Protein AF-A0AAW5N1T9-F1 (afdb_monomer_lite)

pLDDT: mean 84.05, std 14.13, range [43.34, 98.25]

Secondary structure (DSSP, 8-state):
-----PPPPHHHHHHHHHHHHHHHHHHGGGTT--BTTB-HHHHHHHHHHHHHT-HHHHH---HHHHHHHHHHHHHHHHHHHHHHHHHHHHHHHHHHHHHHHHH--

Organism: NCBI:txid376804

Foldseek 3Di:
DPPLPADFAPQLVVLCVVCVVVLCVVQCPPQVDQLLNDGSVVLLVVLSVVLRRDVVNVVDDDSVVNSVVSSVSSVVSSVVSNVVSVVVVVVVVVVVVVVVVVVVD

Structure (mmCIF, N/CA/C/O backbone):
data_AF-A0AAW5N1T9-F1
#
_entry.id   AF-A0AAW5N1T9-F1
#
loop_
_atom_site.group_PDB
_atom_site.id
_atom_site.type_symbol
_atom_site.label_atom_id
_atom_site.label_alt_id
_atom_site.label_comp_id
_atom_site.label_asym_id
_atom_site.label_entity_id
_atom_site.label_seq_id
_atom_site.pdbx_PDB_ins_code
_atom_site.Cartn_x
_atom_site.Cartn_y
_atom_site.Cartn_z
_atom_site.occupancy
_atom_site.B_iso_or_equiv
_atom_site.auth_seq_id
_atom_site.auth_comp_id
_atom_site.auth_asym_id
_atom_site.auth_atom_id
_atom_site.pdbx_PDB_model_num
ATOM 1 N N . MET A 1 1 ? 19.776 -3.291 -1.286 1.00 45.91 1 MET A N 1
ATOM 2 C CA . MET A 1 1 ? 18.376 -3.242 -0.818 1.00 45.91 1 MET A CA 1
ATOM 3 C C . MET A 1 1 ? 18.415 -3.469 0.684 1.00 45.91 1 MET A C 1
ATOM 5 O O . MET A 1 1 ? 18.843 -4.538 1.095 1.00 45.91 1 MET A O 1
ATOM 9 N N . ILE A 1 2 ? 18.126 -2.451 1.497 1.00 43.34 2 ILE A N 1
ATOM 10 C CA . ILE A 1 2 ? 18.080 -2.623 2.957 1.00 43.34 2 ILE A CA 1
ATOM 11 C C . ILE A 1 2 ? 16.842 -3.476 3.236 1.00 43.34 2 ILE A C 1
ATOM 13 O O . ILE A 1 2 ? 15.728 -3.034 2.952 1.00 43.34 2 ILE A O 1
ATOM 17 N N . ARG A 1 3 ? 17.032 -4.714 3.705 1.00 50.78 3 ARG A N 1
ATOM 18 C CA . ARG A 1 3 ? 15.927 -5.515 4.235 1.00 50.78 3 ARG A CA 1
ATOM 19 C C . ARG A 1 3 ? 15.434 -4.801 5.487 1.00 50.78 3 ARG A C 1
ATOM 21 O O . ARG A 1 3 ? 16.195 -4.577 6.421 1.00 50.78 3 ARG A O 1
ATOM 28 N N . ASN A 1 4 ? 14.186 -4.352 5.453 1.00 58.78 4 ASN A N 1
ATOM 29 C CA . ASN A 1 4 ? 13.527 -3.842 6.640 1.00 58.78 4 ASN A CA 1
ATOM 30 C C . ASN A 1 4 ? 13.079 -5.071 7.439 1.00 58.78 4 ASN A C 1
ATOM 32 O O . ASN A 1 4 ? 12.026 -5.637 7.162 1.00 58.78 4 ASN A O 1
ATOM 36 N N . ASP A 1 5 ? 13.899 -5.512 8.393 1.00 66.25 5 ASP A N 1
ATOM 37 C CA . ASP A 1 5 ? 13.651 -6.710 9.215 1.00 66.25 5 ASP A CA 1
ATOM 38 C C . ASP A 1 5 ? 12.534 -6.502 10.259 1.00 66.25 5 ASP A C 1
ATOM 40 O O . ASP A 1 5 ? 12.390 -7.263 11.219 1.00 66.25 5 ASP A O 1
ATOM 44 N N . ARG A 1 6 ? 11.714 -5.455 10.098 1.00 76.06 6 ARG A N 1
ATOM 45 C CA . ARG A 1 6 ? 10.567 -5.218 10.967 1.00 76.06 6 ARG A CA 1
ATOM 46 C C . ARG A 1 6 ? 9.513 -6.296 10.758 1.00 76.06 6 ARG A C 1
ATOM 48 O O . ARG A 1 6 ? 9.112 -6.614 9.637 1.00 76.06 6 ARG A O 1
ATOM 55 N N . LYS A 1 7 ? 9.014 -6.816 11.875 1.00 87.50 7 LYS A N 1
ATOM 56 C CA . LYS A 1 7 ? 7.864 -7.714 11.897 1.00 87.50 7 LYS A CA 1
ATOM 57 C C . LYS A 1 7 ? 6.629 -6.981 11.366 1.00 87.50 7 LYS A C 1
ATOM 59 O O . LYS A 1 7 ? 6.408 -5.823 11.708 1.00 87.50 7 LYS A O 1
ATOM 64 N N . ALA A 1 8 ? 5.832 -7.670 10.552 1.00 90.94 8 ALA A N 1
ATOM 65 C CA . ALA A 1 8 ? 4.559 -7.150 10.069 1.00 90.94 8 ALA A CA 1
ATOM 66 C C . ALA A 1 8 ? 3.588 -6.880 11.231 1.00 90.94 8 ALA A C 1
ATOM 68 O O . ALA A 1 8 ? 3.458 -7.690 12.154 1.00 90.94 8 ALA A O 1
ATOM 69 N N . SER A 1 9 ? 2.889 -5.752 11.155 1.00 95.31 9 SER A N 1
ATOM 70 C CA . SER A 1 9 ? 1.897 -5.325 12.132 1.00 95.31 9 SER A CA 1
ATOM 71 C C . SER A 1 9 ? 0.558 -6.020 11.908 1.00 95.31 9 SER A C 1
ATOM 73 O O . SER A 1 9 ? -0.086 -5.827 10.874 1.00 95.31 9 SER A O 1
ATOM 75 N N . SER A 1 10 ? 0.091 -6.787 12.897 1.00 94.88 10 SER A N 1
ATOM 76 C CA . SER A 1 10 ? -1.223 -7.443 12.832 1.00 94.88 10 SER A CA 1
ATOM 77 C C . SER A 1 10 ? -2.369 -6.437 12.697 1.00 94.88 10 SER A C 1
ATOM 79 O O . SER A 1 10 ? -3.337 -6.709 11.995 1.00 94.88 10 SER A O 1
ATOM 81 N N . LYS A 1 11 ? -2.251 -5.254 13.319 1.00 95.88 11 LYS A N 1
ATOM 82 C CA . LYS A 1 11 ? -3.251 -4.180 13.204 1.00 95.88 11 LYS A CA 1
ATOM 83 C C . LYS A 1 11 ? -3.367 -3.696 11.757 1.00 95.88 11 LYS A C 1
ATOM 85 O O . LYS A 1 11 ? -4.469 -3.602 11.226 1.00 95.88 11 LYS A O 1
ATOM 90 N N . VAL A 1 12 ? -2.230 -3.430 11.117 1.00 97.62 12 VAL A N 1
ATOM 91 C CA . VAL A 1 12 ? -2.191 -2.967 9.723 1.00 97.62 12 VAL A CA 1
ATOM 92 C C . VAL A 1 12 ? -2.673 -4.061 8.774 1.00 97.62 12 VAL A C 1
ATOM 94 O O . VAL A 1 12 ? -3.437 -3.773 7.861 1.00 97.62 12 VAL A O 1
ATOM 97 N N . LEU A 1 13 ? -2.300 -5.322 9.012 1.00 96.62 13 LEU A N 1
ATOM 98 C CA . LEU A 1 13 ? -2.803 -6.460 8.235 1.00 96.62 13 LEU A CA 1
ATOM 99 C C . LEU A 1 13 ? -4.330 -6.573 8.295 1.00 96.62 13 LEU A C 1
ATOM 101 O O . LEU A 1 13 ? -4.960 -6.781 7.263 1.00 96.62 13 LEU A O 1
ATOM 105 N N . LEU A 1 14 ? -4.934 -6.392 9.473 1.00 97.62 14 LEU A N 1
ATOM 106 C CA . LEU A 1 14 ? -6.392 -6.389 9.621 1.00 97.62 14 LEU A CA 1
ATOM 107 C C . LEU A 1 14 ? -7.044 -5.208 8.890 1.00 97.62 14 LEU A C 1
ATOM 109 O O . LEU A 1 14 ? -8.089 -5.387 8.268 1.00 97.62 14 LEU A O 1
ATOM 113 N N . MET A 1 15 ? -6.420 -4.026 8.917 1.00 97.75 15 MET A N 1
ATOM 114 C CA . MET A 1 15 ? -6.891 -2.862 8.157 1.00 97.75 15 MET A CA 1
ATOM 115 C C . MET A 1 15 ? -6.848 -3.121 6.644 1.00 97.75 15 MET A C 1
ATOM 117 O O . MET A 1 15 ? -7.814 -2.847 5.937 1.00 97.75 15 MET A O 1
ATOM 121 N N . ILE A 1 16 ? -5.759 -3.716 6.149 1.00 97.56 16 ILE A N 1
ATOM 122 C CA . ILE A 1 16 ? -5.628 -4.106 4.740 1.00 97.56 16 ILE A CA 1
ATOM 123 C C . ILE A 1 16 ? -6.666 -5.162 4.378 1.00 97.56 16 ILE A C 1
ATOM 125 O O . ILE A 1 16 ? -7.315 -5.017 3.352 1.00 97.56 16 ILE A O 1
ATOM 129 N N . ALA A 1 17 ? -6.865 -6.187 5.210 1.00 97.50 17 ALA A N 1
ATOM 130 C CA . ALA A 1 17 ? -7.863 -7.225 4.960 1.00 97.50 17 ALA A CA 1
ATOM 131 C C . ALA A 1 17 ? -9.283 -6.642 4.880 1.00 97.50 17 ALA A C 1
ATOM 133 O O . ALA A 1 17 ? -10.033 -6.975 3.969 1.00 97.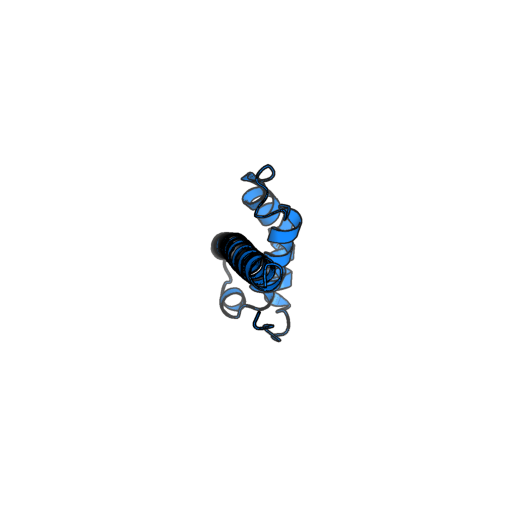50 17 ALA A O 1
ATOM 134 N N . LYS A 1 18 ? -9.628 -5.718 5.787 1.00 97.94 18 LYS A N 1
ATOM 135 C CA . LYS A 1 18 ? -10.908 -4.994 5.780 1.00 97.94 18 LYS A CA 1
ATOM 136 C C . LYS A 1 18 ? -11.108 -4.175 4.499 1.00 97.94 18 LYS A C 1
ATOM 138 O O . LYS A 1 18 ? -12.229 -4.069 4.013 1.00 97.94 18 LYS A O 1
ATOM 143 N N . LEU A 1 19 ? -10.042 -3.569 3.978 1.00 97.56 19 LEU A N 1
ATOM 144 C CA . LEU A 1 19 ? -10.091 -2.646 2.840 1.00 97.56 19 LEU A CA 1
ATOM 145 C C . LEU A 1 19 ? -9.635 -3.280 1.521 1.00 97.56 19 LEU A C 1
ATOM 147 O O . LEU A 1 19 ? -9.489 -2.558 0.536 1.00 97.56 19 LEU A O 1
ATOM 151 N N . TYR A 1 20 ? -9.404 -4.593 1.486 1.00 96.00 20 TYR A N 1
ATOM 152 C CA . TYR A 1 20 ? -8.678 -5.257 0.403 1.00 96.00 20 TYR A CA 1
ATOM 153 C C . TYR A 1 20 ? -9.306 -4.998 -0.965 1.00 96.00 20 TYR A C 1
ATOM 155 O O . TYR A 1 20 ? -8.616 -4.522 -1.863 1.00 96.00 20 TYR A O 1
ATOM 163 N N . ASP A 1 21 ? -10.616 -5.214 -1.096 1.00 95.12 21 ASP A N 1
ATOM 164 C CA . ASP A 1 21 ? -11.335 -5.017 -2.359 1.00 95.12 21 ASP A CA 1
ATOM 165 C C . ASP A 1 21 ? -11.236 -3.565 -2.830 1.00 95.12 21 ASP A C 1
ATOM 167 O O . ASP A 1 21 ? -10.887 -3.294 -3.975 1.00 95.12 21 ASP A O 1
ATOM 171 N N . ARG A 1 22 ? -11.421 -2.607 -1.915 1.00 95.25 22 ARG A N 1
ATOM 172 C CA . ARG A 1 22 ? -11.308 -1.175 -2.217 1.00 95.25 22 ARG A CA 1
ATOM 173 C C . ARG A 1 22 ? -9.891 -0.791 -2.640 1.00 95.25 22 ARG A C 1
ATOM 175 O O . ARG A 1 22 ? -9.718 0.002 -3.566 1.00 95.25 22 ARG A O 1
ATOM 182 N N . LEU A 1 23 ? -8.879 -1.311 -1.949 1.00 94.81 23 LEU A N 1
ATOM 183 C CA . LEU A 1 23 ? -7.477 -1.069 -2.277 1.00 94.81 23 LEU A CA 1
ATOM 184 C C . LEU A 1 23 ? -7.129 -1.674 -3.636 1.00 94.81 23 LEU A C 1
ATOM 186 O O . LEU A 1 23 ? -6.490 -0.993 -4.437 1.00 94.81 23 LEU A O 1
ATOM 190 N N . SER A 1 24 ? -7.579 -2.901 -3.899 1.00 90.94 24 SER A N 1
ATOM 191 C CA . SER A 1 24 ? -7.383 -3.608 -5.162 1.00 90.94 24 SER A CA 1
ATOM 192 C C . SER A 1 24 ? -8.051 -2.858 -6.314 1.00 90.94 24 SER A C 1
ATOM 194 O O . SER A 1 24 ? -7.388 -2.519 -7.289 1.00 90.94 24 SER A O 1
ATOM 196 N N . ASP A 1 25 ? -9.320 -2.477 -6.173 1.00 90.19 25 ASP A N 1
ATOM 197 C CA . ASP A 1 25 ? -10.078 -1.796 -7.223 1.00 90.19 25 ASP A CA 1
ATOM 198 C C . ASP A 1 25 ? -9.514 -0.414 -7.563 1.00 90.19 25 ASP A C 1
ATOM 200 O O . ASP A 1 25 ? -9.350 -0.070 -8.737 1.00 90.19 25 ASP A O 1
ATOM 204 N N . ILE A 1 26 ? -9.199 0.401 -6.549 1.00 87.38 26 ILE A N 1
ATOM 205 C CA . ILE A 1 26 ? -8.708 1.768 -6.774 1.00 87.38 26 ILE A CA 1
ATOM 206 C C . ILE A 1 26 ? -7.292 1.755 -7.352 1.00 87.38 26 ILE A C 1
ATOM 208 O O . ILE A 1 26 ? -6.969 2.596 -8.197 1.00 87.38 26 ILE A O 1
ATOM 212 N N . SER A 1 27 ? -6.459 0.819 -6.904 1.00 81.94 27 SER A N 1
ATOM 213 C CA . SER A 1 27 ? -5.081 0.687 -7.376 1.00 81.94 27 SER A CA 1
ATOM 214 C C . SER A 1 27 ? -5.029 0.102 -8.794 1.00 81.94 27 SER A C 1
ATOM 216 O O . SER A 1 27 ? -4.149 0.458 -9.575 1.00 81.94 27 SER A O 1
ATOM 218 N N . ALA A 1 28 ? -6.011 -0.715 -9.182 1.00 74.88 28 ALA A N 1
ATOM 219 C CA . ALA A 1 28 ? -6.059 -1.423 -10.459 1.00 74.88 28 ALA A CA 1
ATOM 220 C C . ALA A 1 28 ? -6.376 -0.565 -11.698 1.00 74.88 28 ALA A C 1
ATOM 222 O O . ALA A 1 28 ? -6.496 -1.109 -12.802 1.00 74.88 28 ALA A O 1
ATOM 223 N N . LYS A 1 29 ? -6.503 0.762 -11.557 1.00 65.94 29 LYS A N 1
ATOM 224 C CA . LYS A 1 29 ? -6.759 1.677 -12.687 1.00 65.94 29 LYS A CA 1
ATOM 225 C C . LYS A 1 29 ? -5.682 1.614 -13.778 1.00 65.94 29 LYS A C 1
ATOM 227 O O . LYS A 1 29 ? -5.993 1.891 -14.930 1.00 65.94 29 LYS A O 1
ATOM 232 N N . ASP A 1 30 ? -4.479 1.154 -13.435 1.00 57.50 30 ASP A N 1
ATOM 233 C CA . ASP A 1 30 ? -3.329 1.057 -14.340 1.00 57.50 30 ASP A CA 1
ATOM 234 C C . ASP A 1 30 ? -2.956 -0.396 -14.705 1.00 57.50 30 ASP A C 1
ATOM 236 O O . ASP A 1 30 ? -1.811 -0.668 -15.060 1.00 57.50 30 ASP A O 1
ATOM 240 N N . ARG A 1 31 ? -3.907 -1.349 -14.662 1.00 59.47 31 ARG A N 1
ATOM 241 C CA . ARG A 1 31 ? -3.676 -2.787 -14.962 1.00 59.47 31 ARG A CA 1
ATOM 242 C C . ARG A 1 31 ? -2.982 -3.085 -16.307 1.00 59.47 31 ARG A C 1
ATOM 244 O O . ARG A 1 31 ? -2.499 -4.193 -16.498 1.00 59.47 31 ARG A O 1
ATOM 251 N N . GLN A 1 32 ? -2.938 -2.129 -17.236 1.00 55.62 32 GLN A N 1
ATOM 252 C CA . GLN A 1 32 ? -2.290 -2.273 -18.547 1.00 55.62 32 GLN A CA 1
ATOM 253 C C . GLN A 1 32 ? -0.843 -1.746 -18.595 1.00 55.62 32 GLN A C 1
ATOM 255 O O . GLN A 1 32 ? -0.189 -1.863 -19.632 1.00 55.62 32 GLN A O 1
ATOM 260 N N . ILE A 1 33 ? -0.325 -1.158 -17.510 1.00 61.00 33 ILE A N 1
ATOM 261 C CA . ILE A 1 33 ? 1.018 -0.569 -17.469 1.00 61.00 33 ILE A CA 1
ATOM 262 C C . ILE A 1 33 ? 1.988 -1.541 -16.791 1.00 61.00 33 ILE A C 1
ATOM 264 O O . ILE A 1 33 ? 1.923 -1.766 -15.586 1.00 61.00 33 ILE A O 1
ATOM 268 N N . PHE A 1 34 ? 2.939 -2.074 -17.561 1.00 61.66 34 PHE A N 1
ATOM 269 C CA . PHE A 1 34 ? 4.059 -2.845 -17.019 1.00 61.66 34 PHE A CA 1
ATOM 270 C C . PHE A 1 34 ? 5.141 -1.907 -16.479 1.00 61.66 34 PHE A C 1
ATOM 272 O O . PHE A 1 34 ? 5.722 -1.108 -17.223 1.00 61.66 34 PHE A O 1
ATOM 279 N N . TYR A 1 35 ? 5.478 -2.040 -15.197 1.00 63.09 35 TYR A N 1
ATOM 280 C CA . TYR A 1 35 ? 6.554 -1.266 -14.580 1.00 63.09 35 TYR A CA 1
ATOM 281 C C . TYR A 1 35 ? 7.837 -2.085 -14.587 1.00 63.09 35 TYR A C 1
ATOM 283 O O . TYR A 1 35 ? 8.067 -2.922 -13.721 1.00 63.09 35 TYR A O 1
ATOM 291 N N . ALA A 1 36 ? 8.689 -1.837 -15.586 1.00 64.25 36 ALA A N 1
ATOM 292 C CA . ALA A 1 36 ? 9.962 -2.543 -15.749 1.00 64.25 36 ALA A CA 1
ATOM 293 C C . ALA A 1 36 ? 9.838 -4.083 -15.815 1.00 64.25 36 ALA A C 1
ATOM 295 O O . ALA A 1 36 ? 10.766 -4.787 -15.428 1.00 64.25 36 ALA A O 1
ATOM 296 N N . GLY A 1 37 ? 8.715 -4.586 -16.338 1.00 66.12 37 GLY A N 1
ATOM 297 C CA . GLY A 1 37 ? 8.436 -6.020 -16.466 1.00 66.12 37 GLY A CA 1
ATOM 298 C C . GLY A 1 37 ? 7.693 -6.641 -15.282 1.00 66.12 37 GLY A C 1
ATOM 299 O O . GLY A 1 37 ? 7.343 -7.809 -15.379 1.00 66.12 37 GLY A O 1
ATOM 300 N N . LEU A 1 38 ? 7.426 -5.882 -14.212 1.00 67.94 38 LEU A N 1
ATOM 301 C CA . LEU A 1 38 ? 6.534 -6.308 -13.133 1.00 67.94 38 LEU A CA 1
ATOM 302 C C . LEU A 1 38 ? 5.087 -5.992 -13.488 1.00 67.94 38 LEU A C 1
ATOM 304 O O . LEU A 1 38 ? 4.796 -4.925 -14.054 1.00 67.94 38 LEU A O 1
ATOM 308 N N . ASP A 1 39 ? 4.208 -6.929 -13.153 1.00 77.50 39 ASP A N 1
ATOM 309 C CA . ASP A 1 39 ? 2.778 -6.733 -13.288 1.00 77.50 39 ASP A CA 1
ATOM 310 C C . ASP A 1 39 ? 2.211 -5.950 -12.096 1.00 77.50 39 ASP A C 1
ATOM 312 O O . ASP A 1 39 ? 2.902 -5.536 -11.159 1.00 77.50 39 ASP A O 1
ATOM 316 N N . TYR A 1 40 ? 0.921 -5.663 -12.182 1.00 83.06 40 TYR A N 1
ATOM 317 C CA . TYR A 1 40 ? 0.215 -4.924 -11.154 1.00 83.06 40 TYR A CA 1
ATOM 318 C C . TYR A 1 40 ? 0.131 -5.688 -9.817 1.00 83.06 40 TYR A C 1
ATOM 320 O O . TYR A 1 40 ? 0.213 -5.061 -8.756 1.00 83.06 40 TYR A O 1
ATOM 328 N N . GLU A 1 41 ? -0.035 -7.013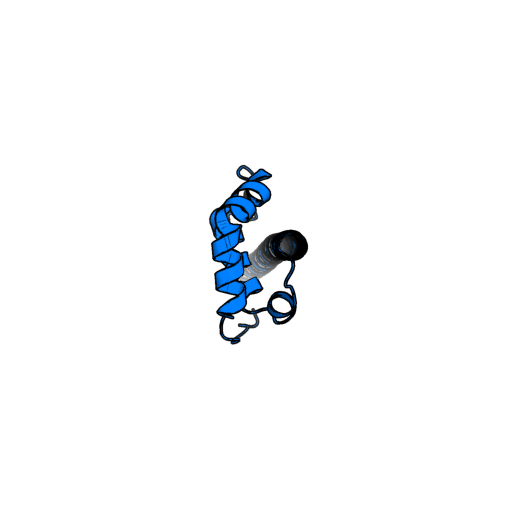 -9.859 1.00 86.88 41 GLU A N 1
ATOM 329 C CA . GLU A 1 41 ? -0.222 -7.855 -8.672 1.00 86.88 41 GLU A CA 1
ATOM 330 C C . GLU A 1 41 ? 1.056 -7.890 -7.830 1.00 86.88 41 GLU A C 1
ATOM 332 O O . GLU A 1 41 ? 0.989 -7.698 -6.611 1.00 86.88 41 GLU A O 1
ATOM 337 N N . ASP A 1 42 ? 2.216 -7.980 -8.483 1.00 87.12 42 ASP A N 1
ATOM 338 C CA . ASP A 1 42 ? 3.531 -7.899 -7.844 1.00 87.12 42 ASP A CA 1
ATOM 339 C C . ASP A 1 42 ? 3.707 -6.581 -7.070 1.00 87.12 42 ASP A C 1
ATOM 341 O O . ASP A 1 42 ? 4.115 -6.557 -5.903 1.00 87.12 42 ASP A O 1
ATOM 345 N N . ILE A 1 43 ? 3.369 -5.453 -7.705 1.00 89.56 43 ILE A N 1
ATOM 346 C CA . ILE A 1 43 ? 3.504 -4.115 -7.105 1.00 89.56 43 ILE A CA 1
ATOM 347 C C . ILE A 1 43 ? 2.545 -3.961 -5.925 1.00 89.56 43 ILE A C 1
ATOM 349 O O . ILE A 1 43 ? 2.898 -3.367 -4.899 1.00 89.56 43 ILE A O 1
ATOM 353 N N . PHE A 1 44 ? 1.324 -4.472 -6.064 1.00 92.38 44 PHE A N 1
ATOM 354 C CA . PHE A 1 44 ? 0.323 -4.427 -5.010 1.00 92.38 44 PHE A CA 1
ATOM 355 C C . PHE A 1 44 ? 0.767 -5.251 -3.794 1.00 92.38 44 PHE A C 1
ATOM 357 O O . PHE A 1 44 ? 0.743 -4.744 -2.668 1.00 92.38 44 PHE A O 1
ATOM 364 N N . GLN A 1 45 ? 1.267 -6.469 -4.009 1.00 92.19 45 GLN A N 1
ATOM 365 C CA . GLN A 1 45 ? 1.773 -7.332 -2.944 1.00 92.19 45 GLN A CA 1
ATOM 366 C C . GLN A 1 45 ? 3.003 -6.733 -2.242 1.00 92.19 45 GLN A C 1
ATOM 368 O O . GLN A 1 45 ? 3.048 -6.705 -1.009 1.00 92.19 45 GLN A O 1
ATOM 373 N N . ASP A 1 46 ? 3.971 -6.187 -2.987 1.00 92.3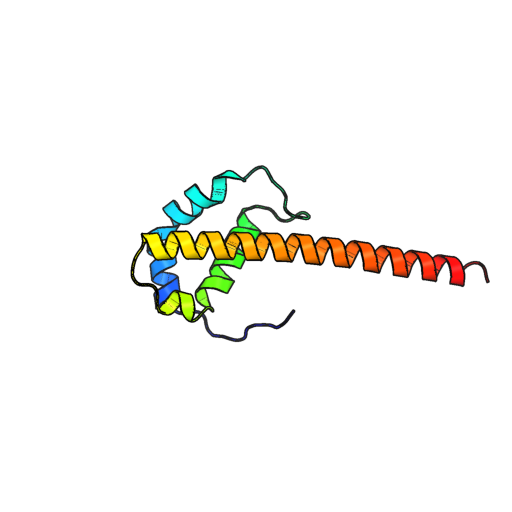1 46 ASP A N 1
ATOM 374 C CA . ASP A 1 46 ? 5.137 -5.508 -2.395 1.00 92.31 46 ASP A CA 1
ATOM 375 C C . ASP A 1 46 ? 4.715 -4.274 -1.580 1.00 92.31 46 ASP A C 1
ATOM 377 O O . ASP A 1 46 ? 5.265 -3.986 -0.511 1.00 92.31 46 ASP A O 1
ATOM 381 N N . THR A 1 47 ? 3.674 -3.570 -2.034 1.00 94.75 47 THR A N 1
ATOM 382 C CA . THR A 1 47 ? 3.094 -2.452 -1.284 1.00 94.75 47 THR A CA 1
ATOM 383 C C . THR A 1 47 ? 2.483 -2.921 0.033 1.00 94.75 47 THR A C 1
ATOM 385 O O . THR A 1 47 ? 2.767 -2.305 1.061 1.00 94.75 47 THR A O 1
ATOM 388 N N . ILE A 1 48 ? 1.715 -4.018 0.042 1.00 95.94 48 ILE A N 1
ATOM 389 C CA . ILE A 1 48 ? 1.173 -4.613 1.276 1.00 95.94 48 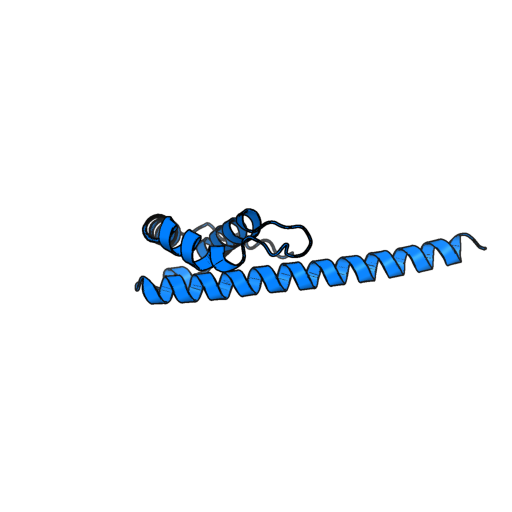ILE A CA 1
ATOM 390 C C . ILE A 1 48 ? 2.306 -4.911 2.258 1.00 95.94 48 ILE A C 1
ATOM 392 O O . ILE A 1 48 ? 2.261 -4.446 3.395 1.00 95.94 48 ILE A O 1
ATOM 396 N N . ILE A 1 49 ? 3.351 -5.617 1.814 1.00 94.69 49 ILE A N 1
ATOM 397 C CA . ILE A 1 49 ? 4.491 -5.988 2.666 1.00 94.69 49 ILE A CA 1
ATOM 398 C C . ILE A 1 49 ? 5.129 -4.737 3.281 1.00 94.69 49 ILE A C 1
ATOM 400 O O . ILE A 1 49 ? 5.310 -4.662 4.498 1.00 94.69 49 ILE A O 1
ATOM 404 N N . LYS A 1 50 ? 5.411 -3.721 2.458 1.00 94.25 50 LYS A N 1
ATOM 405 C CA . LYS A 1 50 ? 6.035 -2.472 2.913 1.00 94.25 50 LYS A CA 1
ATOM 406 C C . LYS A 1 50 ? 5.152 -1.683 3.873 1.00 94.25 50 LYS A C 1
ATOM 408 O O . LYS A 1 50 ? 5.680 -1.113 4.823 1.00 94.25 50 LYS A O 1
ATOM 413 N N . VAL A 1 51 ? 3.844 -1.619 3.630 1.00 96.62 51 VAL A N 1
ATOM 414 C CA . VAL A 1 51 ? 2.891 -0.904 4.494 1.00 96.62 51 VAL A CA 1
ATOM 415 C C . VAL A 1 51 ? 2.731 -1.627 5.831 1.00 96.62 51 VAL A C 1
ATOM 417 O O . VAL A 1 51 ? 2.756 -0.977 6.871 1.00 96.62 51 VAL A O 1
ATOM 420 N N . CYS A 1 52 ? 2.668 -2.961 5.841 1.00 95.88 52 CYS A N 1
ATOM 421 C CA . CYS A 1 52 ? 2.582 -3.753 7.071 1.00 95.88 52 CYS A CA 1
ATOM 422 C C . CYS A 1 52 ? 3.791 -3.599 8.000 1.00 95.88 52 CYS A C 1
ATOM 424 O O . CYS A 1 52 ? 3.676 -3.890 9.187 1.00 95.88 52 CYS A O 1
ATOM 426 N N . GLN A 1 53 ? 4.942 -3.185 7.476 1.00 94.38 53 GLN A N 1
ATOM 427 C CA . GLN A 1 53 ? 6.173 -2.969 8.241 1.00 94.38 53 GLN A CA 1
ATOM 428 C C . GLN A 1 53 ? 6.426 -1.487 8.565 1.00 94.38 53 GLN A C 1
ATOM 430 O O . GLN A 1 53 ? 7.466 -1.156 9.149 1.00 94.38 53 GLN A O 1
ATOM 435 N N . ASP A 1 54 ? 5.524 -0.587 8.160 1.00 94.75 54 ASP A N 1
ATOM 436 C CA . ASP A 1 54 ? 5.685 0.853 8.331 1.00 94.75 54 ASP A CA 1
ATOM 437 C C . ASP A 1 54 ? 4.989 1.344 9.613 1.00 94.75 54 ASP A C 1
ATOM 439 O O . ASP A 1 54 ? 3.764 1.264 9.703 1.00 94.75 54 ASP A O 1
ATOM 443 N N . PRO A 1 55 ? 5.722 1.909 10.593 1.00 93.81 55 PRO A N 1
ATOM 444 C CA . PRO A 1 55 ? 5.121 2.429 11.823 1.00 93.81 55 PRO A CA 1
ATOM 445 C C . PRO A 1 55 ? 4.067 3.499 11.574 1.00 93.81 55 PRO A C 1
ATOM 447 O O . PRO A 1 55 ? 3.077 3.563 12.292 1.00 93.81 55 PRO A O 1
ATOM 450 N N . LYS A 1 56 ? 4.237 4.311 10.523 1.00 94.81 56 LYS A N 1
ATOM 451 C CA . LYS A 1 56 ? 3.263 5.351 10.196 1.00 94.81 56 LYS A CA 1
ATOM 452 C C . LYS A 1 56 ? 1.912 4.745 9.822 1.00 94.81 56 LYS A C 1
ATOM 454 O O . LYS A 1 56 ? 0.884 5.351 10.088 1.00 94.81 56 LYS A O 1
ATOM 459 N N . ALA A 1 57 ? 1.897 3.548 9.235 1.00 96.50 57 ALA A N 1
ATOM 460 C CA . ALA A 1 57 ? 0.654 2.847 8.938 1.00 96.50 57 ALA A CA 1
ATOM 461 C C . ALA A 1 57 ? -0.066 2.376 10.213 1.00 96.50 57 ALA A C 1
ATOM 463 O O . ALA A 1 57 ? -1.289 2.280 10.215 1.00 96.50 57 ALA A O 1
ATOM 464 N N . GLU A 1 58 ? 0.668 2.099 11.298 1.00 95.62 58 GLU A N 1
ATOM 465 C CA . GLU A 1 58 ? 0.081 1.692 12.582 1.00 95.62 58 GLU A CA 1
ATOM 466 C C . GLU A 1 58 ? -0.647 2.839 13.290 1.00 95.62 58 GLU A C 1
ATOM 468 O O . GLU A 1 58 ? -1.584 2.594 14.056 1.00 95.62 58 GLU A O 1
ATOM 473 N N . GLU A 1 59 ? -0.223 4.077 13.043 1.00 96.50 59 GLU A N 1
ATOM 474 C CA . GLU A 1 59 ? -0.793 5.290 13.638 1.00 96.50 59 GLU A CA 1
ATOM 475 C C . GLU A 1 59 ? -2.115 5.703 12.974 1.00 96.50 59 GLU A C 1
ATOM 477 O O . GLU A 1 59 ? -2.940 6.358 13.608 1.00 96.50 59 GLU A O 1
ATOM 482 N N . ILE A 1 60 ? -2.356 5.272 11.732 1.00 97.62 60 ILE A N 1
ATOM 483 C CA . ILE A 1 60 ? -3.567 5.610 10.981 1.00 97.62 60 ILE A CA 1
ATOM 484 C C . ILE A 1 60 ? -4.741 4.757 11.474 1.00 97.62 60 ILE A C 1
ATOM 486 O O . ILE A 1 60 ? -4.670 3.527 11.544 1.00 97.62 60 ILE A O 1
ATOM 490 N N . THR A 1 61 ? -5.842 5.418 11.817 1.00 95.12 61 THR A N 1
ATOM 491 C CA . THR A 1 61 ? -7.081 4.776 12.285 1.00 95.12 61 THR A CA 1
ATOM 492 C C . THR A 1 61 ? -8.262 4.995 11.349 1.00 95.12 61 THR A C 1
ATOM 494 O O . THR A 1 61 ? -9.205 4.208 11.392 1.00 95.12 61 THR A O 1
ATOM 497 N N . ASP A 1 62 ? -8.209 6.032 10.514 1.00 97.75 62 ASP A N 1
ATOM 498 C CA . ASP A 1 62 ? -9.235 6.347 9.527 1.00 97.75 62 ASP A CA 1
ATOM 499 C C . ASP A 1 62 ? -9.028 5.553 8.229 1.00 97.75 62 ASP A C 1
ATOM 501 O O . ASP A 1 62 ? -7.922 5.483 7.686 1.00 97.75 62 ASP A O 1
ATOM 505 N N . ASP A 1 63 ? -10.110 4.964 7.718 1.00 97.88 63 ASP A N 1
ATOM 506 C CA . ASP A 1 63 ? -10.069 4.119 6.524 1.00 97.88 63 ASP A CA 1
ATOM 507 C C . ASP A 1 63 ? -9.663 4.923 5.274 1.00 97.88 63 ASP A C 1
ATOM 509 O O . ASP A 1 63 ? -8.898 4.435 4.439 1.00 97.88 63 ASP A O 1
ATOM 513 N N . ASP A 1 64 ? -10.155 6.157 5.120 1.00 97.50 64 ASP A N 1
ATOM 514 C CA . ASP A 1 64 ? -9.883 6.982 3.939 1.00 97.50 64 ASP A CA 1
ATOM 515 C C . ASP A 1 64 ? -8.450 7.517 3.936 1.00 97.50 64 ASP A C 1
ATOM 517 O O . ASP A 1 64 ? -7.793 7.561 2.887 1.00 97.50 64 ASP A O 1
ATOM 521 N N . GLU A 1 65 ? -7.940 7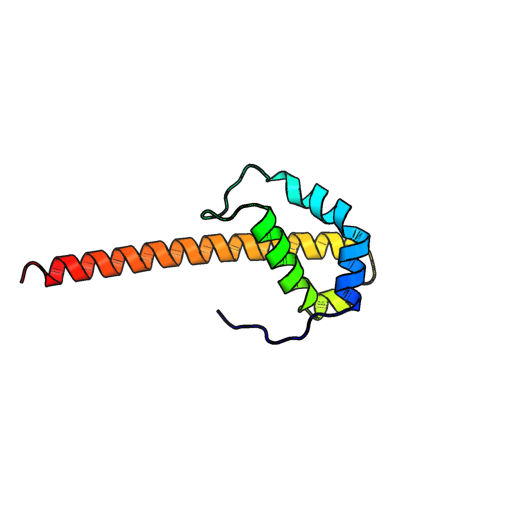.906 5.102 1.00 98.00 65 GLU A N 1
ATOM 522 C CA . GLU A 1 65 ? -6.535 8.243 5.293 1.00 98.00 65 GLU A CA 1
ATOM 523 C C . GLU A 1 65 ? -5.637 7.039 4.994 1.00 98.00 65 GLU A C 1
ATOM 525 O O . GLU A 1 65 ? -4.643 7.182 4.273 1.00 98.00 65 GLU A O 1
ATOM 530 N N . PHE A 1 66 ? -6.018 5.845 5.455 1.00 98.25 66 PHE A N 1
ATOM 531 C CA . PHE A 1 66 ? -5.265 4.624 5.191 1.00 98.25 66 PHE A CA 1
ATOM 532 C C . PHE A 1 66 ? -5.196 4.316 3.693 1.00 98.25 66 PHE A C 1
ATOM 534 O O . PHE A 1 66 ? -4.114 4.052 3.166 1.00 98.25 66 PHE A O 1
ATOM 541 N N . VAL A 1 67 ? -6.319 4.424 2.975 1.00 97.38 67 VAL A N 1
ATOM 542 C CA . VAL A 1 67 ? -6.359 4.245 1.514 1.00 97.38 67 VAL A CA 1
ATOM 543 C C . VAL A 1 67 ? -5.443 5.251 0.812 1.00 97.38 67 VAL A C 1
ATOM 545 O O . VAL A 1 67 ? -4.640 4.864 -0.040 1.00 97.38 67 VAL A O 1
ATOM 548 N N . LYS A 1 68 ? -5.500 6.539 1.176 1.00 96.56 68 LYS A N 1
ATOM 549 C CA . LYS A 1 68 ? -4.617 7.569 0.593 1.00 96.56 68 LYS A CA 1
ATOM 550 C C . LYS A 1 68 ? -3.144 7.260 0.849 1.00 96.56 68 LYS A C 1
ATOM 552 O O . LYS A 1 68 ? -2.321 7.382 -0.061 1.00 96.56 68 LYS A O 1
ATOM 557 N N . TYR A 1 69 ? -2.817 6.851 2.072 1.00 97.50 69 TYR A N 1
ATOM 558 C CA . TYR A 1 69 ? -1.465 6.475 2.454 1.00 97.50 69 TYR A CA 1
ATOM 559 C C . TYR A 1 69 ? -0.975 5.256 1.664 1.00 97.50 69 TYR A C 1
ATOM 561 O O . TYR A 1 69 ? 0.119 5.294 1.098 1.00 97.50 69 TYR A O 1
ATOM 569 N N . PHE A 1 70 ? -1.796 4.213 1.549 1.00 96.69 70 PHE A N 1
ATOM 570 C CA . PHE A 1 70 ? -1.476 3.010 0.788 1.00 96.69 70 PHE A CA 1
ATOM 571 C C . PHE A 1 70 ? -1.149 3.340 -0.675 1.00 96.69 70 PHE A C 1
ATOM 573 O O . PHE A 1 70 ? -0.094 2.956 -1.180 1.00 96.69 70 PHE A O 1
ATOM 580 N N . LEU A 1 71 ? -1.988 4.143 -1.335 1.00 93.75 71 LEU A N 1
ATOM 581 C CA . LEU A 1 71 ? -1.769 4.567 -2.724 1.00 93.75 71 LEU A CA 1
ATOM 582 C C . LEU A 1 71 ? -0.494 5.403 -2.889 1.00 93.75 71 LEU A C 1
ATOM 584 O O . LEU A 1 71 ? 0.237 5.255 -3.871 1.00 93.75 71 LEU A O 1
ATOM 588 N N . TYR A 1 72 ? -0.190 6.276 -1.925 1.00 94.69 72 TYR A N 1
ATOM 589 C CA . TYR A 1 72 ? 1.072 7.017 -1.908 1.00 94.69 72 TYR A CA 1
ATOM 590 C C . TYR A 1 72 ? 2.286 6.076 -1.815 1.00 94.69 72 TYR A C 1
ATOM 592 O O . TYR A 1 72 ? 3.283 6.253 -2.528 1.00 94.69 72 TYR A O 1
ATOM 600 N N . ARG A 1 73 ? 2.204 5.039 -0.974 1.00 95.00 73 ARG A N 1
ATOM 601 C CA . ARG A 1 73 ? 3.264 4.032 -0.850 1.00 95.00 73 ARG A CA 1
ATOM 602 C C . ARG A 1 73 ? 3.414 3.215 -2.120 1.00 95.00 73 ARG A C 1
ATOM 604 O O . ARG A 1 73 ? 4.546 3.040 -2.562 1.00 95.00 73 ARG A O 1
ATOM 611 N N . MET A 1 74 ? 2.316 2.841 -2.763 1.00 92.44 74 MET A N 1
ATOM 612 C CA . MET A 1 74 ? 2.351 2.139 -4.043 1.00 92.44 74 MET A CA 1
ATOM 613 C C . MET A 1 74 ? 3.091 2.935 -5.126 1.00 92.44 74 MET A C 1
ATOM 615 O O . MET A 1 74 ? 3.989 2.409 -5.779 1.00 92.44 74 MET A O 1
ATOM 619 N N . LYS A 1 75 ? 2.814 4.240 -5.258 1.00 89.50 75 LYS A N 1
ATOM 620 C CA . LYS A 1 75 ? 3.555 5.125 -6.183 1.00 89.50 75 LYS A CA 1
ATOM 621 C C . LYS A 1 75 ? 5.051 5.172 -5.874 1.00 89.50 75 LYS A C 1
ATOM 623 O O . LYS A 1 75 ? 5.881 5.229 -6.779 1.00 89.50 75 LYS A O 1
ATOM 628 N N . THR A 1 76 ? 5.405 5.129 -4.592 1.00 91.00 76 THR A N 1
ATOM 629 C CA . THR A 1 76 ? 6.808 5.083 -4.162 1.00 91.00 76 THR A CA 1
ATOM 630 C C . THR A 1 76 ? 7.475 3.772 -4.588 1.00 91.00 76 THR A C 1
ATOM 632 O O . THR A 1 76 ? 8.603 3.798 -5.080 1.00 91.00 76 THR A O 1
ATOM 635 N N . VAL A 1 77 ? 6.776 2.640 -4.454 1.00 89.75 77 VAL A N 1
ATOM 636 C CA . VAL A 1 77 ? 7.242 1.324 -4.923 1.00 89.75 77 VAL A CA 1
ATOM 637 C C . VAL A 1 77 ? 7.462 1.332 -6.436 1.00 89.75 77 VAL A C 1
ATOM 639 O O . VAL A 1 77 ? 8.555 1.002 -6.892 1.00 89.75 77 VAL A O 1
ATOM 642 N N . GLN A 1 78 ? 6.480 1.803 -7.206 1.00 87.88 78 GLN A N 1
ATOM 643 C CA . GLN A 1 78 ? 6.585 1.940 -8.664 1.00 87.88 78 GLN A CA 1
ATOM 644 C C . GLN A 1 78 ? 7.794 2.792 -9.077 1.00 87.88 78 GLN A C 1
ATOM 646 O O . GLN A 1 78 ? 8.571 2.411 -9.955 1.00 87.88 78 GLN A O 1
ATOM 651 N N . TYR A 1 79 ? 7.994 3.937 -8.417 1.00 87.44 79 TYR A N 1
ATOM 652 C CA . TYR A 1 79 ? 9.139 4.804 -8.679 1.00 87.44 79 TYR A CA 1
ATOM 653 C C . TYR A 1 79 ? 10.476 4.103 -8.392 1.00 87.44 79 TYR A C 1
ATOM 655 O O . TYR A 1 79 ? 11.408 4.211 -9.192 1.00 87.44 79 TYR A O 1
ATOM 663 N N . GLN A 1 80 ? 10.576 3.368 -7.279 1.00 87.75 80 GLN A N 1
ATOM 664 C CA . GLN A 1 80 ? 11.772 2.593 -6.934 1.00 87.75 80 GLN A CA 1
ATOM 665 C C . GLN A 1 80 ? 12.072 1.522 -7.987 1.00 87.75 80 GLN A C 1
ATOM 667 O O . GLN A 1 80 ? 13.209 1.447 -8.447 1.00 87.75 80 GLN A O 1
ATOM 672 N N . ILE A 1 81 ? 11.057 0.780 -8.435 1.00 85.81 81 ILE A N 1
ATOM 673 C CA . ILE A 1 81 ? 11.174 -0.233 -9.495 1.00 85.81 81 ILE A CA 1
ATOM 674 C C . ILE A 1 81 ? 11.723 0.387 -10.787 1.00 85.81 81 ILE A C 1
ATOM 676 O O . ILE A 1 81 ? 12.713 -0.094 -11.342 1.00 85.81 81 ILE A O 1
ATOM 680 N N . ILE A 1 82 ? 11.138 1.500 -11.249 1.00 85.06 82 ILE A N 1
ATOM 681 C CA . ILE A 1 82 ? 11.609 2.198 -12.457 1.00 85.06 82 ILE A CA 1
ATOM 682 C C . ILE A 1 82 ? 13.056 2.672 -12.281 1.00 85.06 82 ILE A C 1
ATOM 684 O O . ILE A 1 82 ? 13.879 2.525 -13.189 1.00 85.06 82 ILE A O 1
ATOM 688 N N . LYS A 1 83 ? 13.374 3.269 -11.128 1.00 86.56 83 LYS A N 1
ATOM 689 C CA . LYS A 1 83 ? 14.711 3.794 -10.832 1.00 86.56 83 LYS A CA 1
ATOM 690 C C . LYS A 1 83 ? 15.759 2.682 -10.813 1.00 86.56 83 LYS A C 1
ATOM 692 O O . LYS A 1 83 ? 16.827 2.850 -11.402 1.00 86.56 83 LYS A O 1
ATOM 697 N N . ASP A 1 84 ? 15.456 1.558 -10.175 1.00 85.44 84 ASP A N 1
ATOM 698 C CA . ASP A 1 84 ? 16.360 0.415 -10.083 1.00 85.44 84 ASP A CA 1
ATOM 699 C C . ASP A 1 84 ? 16.544 -0.265 -11.445 1.00 85.44 84 ASP A C 1
ATOM 701 O O . ASP A 1 84 ? 17.678 -0.549 -11.828 1.00 85.44 84 ASP A O 1
ATOM 705 N N . SER A 1 85 ? 15.476 -0.408 -12.237 1.00 84.31 85 SER A N 1
ATOM 706 C CA . SER A 1 85 ? 15.552 -0.901 -13.619 1.00 84.31 85 SER A CA 1
ATOM 707 C C . SER A 1 85 ? 16.444 -0.023 -14.504 1.00 84.31 85 SER A C 1
ATOM 709 O O . SER A 1 85 ? 17.304 -0.529 -15.228 1.00 84.31 85 SER A O 1
ATOM 711 N N . LYS A 1 86 ? 16.310 1.309 -14.411 1.00 84.00 86 LYS A N 1
ATOM 712 C CA . LYS A 1 86 ? 17.197 2.246 -15.123 1.00 84.00 86 LYS A CA 1
ATOM 713 C C . LYS A 1 86 ? 18.654 2.090 -14.689 1.00 84.00 86 LYS A C 1
ATOM 715 O O . LYS A 1 86 ? 19.531 2.058 -15.548 1.00 84.00 86 LYS A O 1
ATOM 720 N N . ARG A 1 87 ? 18.915 1.961 -13.381 1.00 82.75 87 ARG A N 1
ATOM 721 C CA . ARG A 1 87 ? 20.274 1.755 -12.854 1.00 82.75 87 ARG A CA 1
ATOM 722 C C . ARG A 1 87 ? 20.888 0.459 -13.387 1.00 82.75 87 ARG A C 1
ATOM 724 O O . ARG A 1 87 ? 22.011 0.500 -13.869 1.00 82.75 87 ARG A O 1
ATOM 731 N N . LEU A 1 88 ? 20.143 -0.649 -13.370 1.00 78.44 88 LEU A N 1
ATOM 732 C CA . LEU A 1 88 ? 20.606 -1.941 -13.891 1.00 78.44 88 LEU A CA 1
ATOM 733 C C . LEU A 1 88 ? 20.982 -1.868 -15.375 1.00 78.44 88 LEU A C 1
ATOM 735 O O . LEU A 1 88 ? 22.025 -2.386 -15.762 1.00 78.44 88 LEU A O 1
ATOM 739 N N . LYS A 1 89 ? 20.179 -1.179 -16.198 1.00 75.75 89 LYS A N 1
ATOM 740 C CA . LYS A 1 89 ? 20.493 -0.974 -17.623 1.00 75.75 89 LYS A CA 1
ATOM 741 C C . LYS A 1 89 ? 21.785 -0.182 -17.832 1.00 75.75 89 LYS A C 1
ATOM 743 O O . LYS A 1 89 ? 22.562 -0.527 -18.714 1.00 75.75 89 LYS A O 1
ATOM 748 N N . ILE A 1 90 ? 22.017 0.858 -17.029 1.00 75.88 90 ILE A N 1
ATOM 749 C CA . ILE A 1 90 ? 23.242 1.670 -17.102 1.00 75.88 90 ILE A CA 1
ATOM 750 C C . ILE A 1 90 ? 24.465 0.838 -16.702 1.00 75.88 90 ILE A C 1
ATOM 752 O O . ILE A 1 90 ? 25.464 0.864 -17.413 1.00 75.88 90 ILE A O 1
ATOM 756 N N . THR A 1 91 ? 24.382 0.077 -15.607 1.00 74.94 91 THR A N 1
ATOM 757 C CA . THR A 1 91 ? 25.476 -0.801 -15.164 1.00 74.94 91 THR A CA 1
ATOM 758 C C . THR A 1 91 ? 25.796 -1.859 -16.218 1.00 74.94 91 THR A C 1
ATOM 760 O O . THR A 1 91 ? 26.938 -1.947 -16.648 1.00 74.94 91 THR A O 1
ATOM 763 N N . ALA A 1 92 ? 24.785 -2.567 -16.733 1.00 73.25 92 ALA A N 1
ATOM 764 C CA . ALA A 1 92 ? 24.989 -3.566 -17.780 1.00 73.25 92 ALA A CA 1
ATOM 765 C C . ALA A 1 92 ? 25.615 -2.967 -19.050 1.00 73.25 92 ALA A C 1
ATOM 767 O O . ALA A 1 92 ? 26.428 -3.611 -19.707 1.00 73.25 92 ALA A O 1
ATOM 768 N N . TYR A 1 93 ? 25.248 -1.737 -19.419 1.00 72.50 93 TYR A N 1
ATOM 769 C CA . TYR A 1 93 ? 25.864 -1.047 -20.550 1.00 72.50 93 TYR A CA 1
ATOM 770 C C . TYR A 1 93 ? 27.353 -0.754 -20.309 1.00 72.50 93 TYR A C 1
ATOM 772 O O . TYR A 1 93 ? 28.168 -1.018 -21.190 1.00 72.50 93 TYR A O 1
ATOM 780 N N . ALA A 1 94 ? 27.710 -0.261 -19.120 1.00 74.69 94 ALA A N 1
ATOM 781 C CA . ALA A 1 94 ? 29.099 0.004 -18.748 1.00 74.69 94 ALA A CA 1
ATOM 782 C C . ALA A 1 94 ? 29.951 -1.278 -18.731 1.00 74.69 94 ALA A C 1
ATOM 784 O O . ALA A 1 94 ? 31.037 -1.292 -19.306 1.00 74.69 94 ALA A O 1
ATOM 785 N N . ASP A 1 95 ? 29.427 -2.369 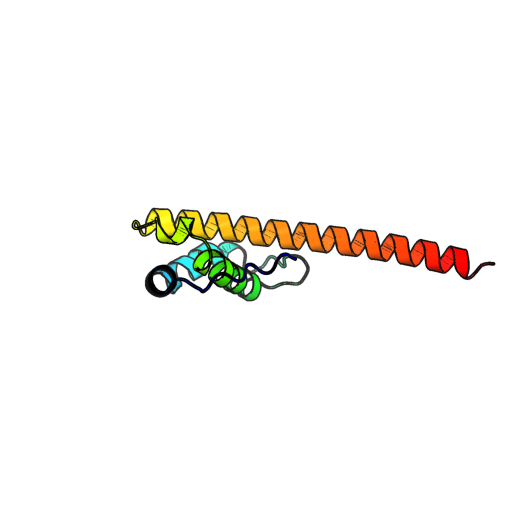-18.165 1.00 79.56 95 ASP A N 1
ATOM 786 C CA . ASP A 1 95 ? 30.128 -3.658 -18.113 1.00 79.56 95 ASP A CA 1
ATOM 787 C C . ASP A 1 95 ? 30.376 -4.221 -19.524 1.00 79.56 95 ASP A C 1
ATOM 789 O O . ASP A 1 95 ? 31.463 -4.710 -19.828 1.00 79.56 95 ASP A O 1
ATOM 793 N N . ASN A 1 96 ? 29.390 -4.105 -20.423 1.00 78.94 96 ASN A N 1
ATOM 794 C CA . ASN A 1 96 ? 29.530 -4.537 -21.817 1.00 78.94 96 ASN A CA 1
ATOM 795 C C . ASN A 1 96 ? 30.549 -3.697 -22.606 1.00 78.94 96 ASN A C 1
ATOM 797 O O . ASN A 1 96 ? 31.229 -4.235 -23.479 1.00 78.94 96 ASN A O 1
ATOM 801 N N . LEU A 1 97 ? 30.649 -2.391 -22.330 1.00 79.75 97 LEU A N 1
ATOM 802 C CA . LEU A 1 97 ? 31.675 -1.522 -22.917 1.00 79.75 97 LEU A CA 1
ATOM 803 C C . LEU A 1 97 ? 33.076 -1.953 -22.477 1.00 79.75 97 LEU A C 1
ATOM 805 O O . LEU A 1 97 ? 33.931 -2.188 -23.325 1.00 79.75 97 LEU A O 1
ATOM 809 N N . GLN A 1 98 ? 33.277 -2.140 -21.171 1.00 78.94 98 GLN A N 1
ATOM 810 C CA . GLN A 1 98 ? 34.561 -2.572 -20.621 1.00 78.94 98 GLN A CA 1
ATOM 811 C C . GLN A 1 98 ? 34.972 -3.957 -21.146 1.00 78.94 98 GLN A C 1
ATOM 813 O O . GLN A 1 98 ? 36.130 -4.167 -21.503 1.00 78.94 98 GLN A O 1
ATOM 818 N N . ALA A 1 99 ? 34.026 -4.899 -21.235 1.00 76.50 99 ALA A N 1
ATOM 819 C CA . ALA A 1 99 ? 34.285 -6.232 -21.772 1.00 76.50 99 ALA A CA 1
ATOM 820 C C . ALA A 1 99 ? 34.761 -6.182 -23.234 1.00 76.50 99 ALA A C 1
ATOM 822 O O . ALA A 1 99 ? 35.713 -6.879 -23.585 1.00 76.50 99 ALA A O 1
ATOM 823 N N . LYS A 1 100 ? 34.155 -5.324 -24.068 1.00 72.81 100 LYS A N 1
ATOM 824 C CA . LYS A 1 100 ? 34.589 -5.119 -25.459 1.00 72.81 100 LYS A CA 1
ATOM 825 C C . LYS A 1 100 ? 36.007 -4.565 -25.542 1.00 72.81 100 LYS A C 1
ATOM 827 O O . LYS A 1 100 ? 36.831 -5.165 -26.226 1.00 72.81 100 LYS A O 1
ATOM 832 N N . GLU A 1 101 ? 36.307 -3.507 -24.792 1.00 70.25 101 GLU A N 1
ATOM 833 C CA . GLU A 1 101 ? 37.648 -2.906 -24.751 1.00 70.25 101 GLU A CA 1
ATOM 834 C C . GLU A 1 101 ? 38.716 -3.922 -24.310 1.00 70.25 101 GLU A C 1
ATOM 836 O O . GLU A 1 101 ? 39.791 -3.988 -24.898 1.00 70.25 101 GLU A O 1
ATOM 841 N N . SER A 1 102 ? 38.400 -4.785 -23.338 1.00 65.50 102 SER A N 1
ATOM 842 C CA . SER A 1 102 ? 39.317 -5.837 -22.874 1.00 65.50 102 SER A CA 1
ATOM 843 C C . SER A 1 102 ? 39.489 -7.019 -23.837 1.00 65.50 102 SER A C 1
ATOM 845 O O . SER A 1 102 ? 40.464 -7.752 -23.719 1.00 65.50 102 SER A O 1
ATOM 847 N N . SER A 1 103 ? 38.551 -7.229 -24.767 1.00 65.00 103 SER A N 1
ATOM 848 C CA . SER A 1 103 ? 38.602 -8.321 -25.755 1.00 65.00 103 SER A CA 1
ATOM 849 C C . SER A 1 103 ? 39.322 -7.949 -27.055 1.00 65.00 103 SER A C 1
ATOM 851 O O . SER A 1 103 ? 39.633 -8.827 -27.856 1.00 65.00 103 SER A O 1
ATOM 853 N N . GLU A 1 104 ? 39.574 -6.656 -27.267 1.00 57.53 104 GLU A N 1
ATOM 854 C CA . GLU A 1 104 ? 40.274 -6.106 -28.435 1.00 57.53 104 GLU A CA 1
ATOM 855 C C . GLU A 1 104 ? 41.771 -5.834 -28.156 1.00 57.53 104 GLU A C 1
ATOM 857 O O . GLU A 1 104 ? 42.452 -5.248 -28.999 1.00 57.53 104 GLU A O 1
ATOM 862 N N . THR A 1 105 ? 42.289 -6.276 -26.999 1.00 47.47 105 THR A N 1
ATOM 863 C CA . THR A 1 105 ? 43.719 -6.218 -26.620 1.00 47.47 105 THR A CA 1
ATOM 864 C C . THR A 1 105 ? 44.327 -7.615 -26.560 1.00 47.47 105 THR A C 1
ATOM 866 O O . THR A 1 105 ? 45.493 -7.762 -26.989 1.00 47.47 105 THR A O 1
#

Radius of gyration: 18.28 Å; chains: 1; bounding box: 55×17×42 Å

Sequence (105 aa):
MIRNDRKASSKVLLMIAKLYDRLSDISAKDRQIFYAGLDYEDIFQDTIIKVCQDPKAEEITDDDEFVKYFLYRMKTVQYQIIKDSKRLKITAYADNLQAKESSET